Protein AF-A0A1J3HU48-F1 (afdb_monomer_lite)

Organism: Noccaea caerulescens (NCBI:txid107243)

Foldseek 3Di:
DVLLVLLVVLLLQLCCLPVNNVVVVDDCVRVASNDPVCLVVVLVVCPDPVNDDDLVSNLVSVCVVPNDPPCVCVSVVSNCSSNVVVPPCPPDQDPVNVVVVVVVVVVVVD

Sequence (110 aa):
EMLVLDGCFVLELFRGAVEGFTELGYARNDPVFAMRGSMHSIQRDMIMLENQLPLFVLNRLLELQLGTRNQTGLVAQLAVRFFDPLMPTDEPLTKTDQSKLENSLAREAF

InterPro domains:
  IPR004158 Protein of unknown function DUF247, plant [PF03140] (1-98)

Secondary structure (DSSP, 8-state):
-HHHHHHHHHHHHHHIIIIITTTTT--TT-TTTS-HHHHHHHHHHHTSGGG---HHHHHHHHHHHH-SSS-TTHHHHHHHHHHGGGS---S---HHHHHHHHHHHHHS--

pLDDT: mean 81.49, std 12.52, range [42.16, 93.81]

Structure (mmCIF, N/CA/C/O backbone):
data_AF-A0A1J3HU48-F1
#
_entry.id   AF-A0A1J3HU48-F1
#
loop_
_atom_site.group_PDB
_atom_site.id
_atom_site.type_symbol
_atom_site.label_atom_id
_atom_site.label_alt_id
_atom_site.label_comp_id
_atom_site.label_asym_id
_atom_site.label_entity_id
_atom_site.label_seq_id
_atom_site.pdbx_PDB_ins_code
_atom_site.Cartn_x
_atom_site.Cartn_y
_atom_site.Cartn_z
_atom_site.occupancy
_atom_site.B_iso_or_equiv
_atom_site.auth_seq_id
_atom_site.auth_comp_id
_atom_site.auth_asym_id
_atom_site.auth_atom_id
_atom_site.pdbx_PDB_model_num
ATOM 1 N N . GLU A 1 1 ? -16.638 6.898 -3.752 1.00 58.19 1 GLU A N 1
ATOM 2 C CA . GLU A 1 1 ? -15.877 6.198 -4.810 1.00 58.19 1 GLU A CA 1
ATOM 3 C C . GLU A 1 1 ? -14.367 6.199 -4.573 1.00 58.19 1 GLU A C 1
ATOM 5 O O . GLU A 1 1 ? -13.784 5.140 -4.741 1.00 58.19 1 GLU A O 1
ATOM 10 N N . MET A 1 2 ? -13.748 7.289 -4.091 1.00 78.81 2 MET A N 1
ATOM 11 C CA . MET A 1 2 ? -12.286 7.353 -3.850 1.00 78.81 2 MET A CA 1
ATOM 12 C C . MET A 1 2 ? -11.744 6.214 -2.967 1.00 78.81 2 MET A C 1
ATOM 14 O O . MET A 1 2 ? -10.881 5.472 -3.402 1.00 78.81 2 MET A O 1
ATOM 18 N N . LEU A 1 3 ? -12.376 5.935 -1.824 1.00 84.69 3 LEU A N 1
ATOM 19 C CA . LEU A 1 3 ? -11.898 4.932 -0.858 1.00 84.69 3 LEU A CA 1
ATOM 20 C C . LEU A 1 3 ? -11.814 3.486 -1.401 1.00 84.69 3 LEU A C 1
ATOM 22 O O . LEU A 1 3 ? -11.008 2.689 -0.928 1.00 84.69 3 LEU A O 1
ATOM 26 N N . VAL A 1 4 ? -12.641 3.137 -2.395 1.00 88.25 4 VAL A N 1
ATOM 27 C CA . VAL A 1 4 ? -12.584 1.818 -3.053 1.00 88.25 4 VAL A CA 1
ATOM 28 C C . VAL A 1 4 ? -11.395 1.754 -4.007 1.00 88.25 4 VAL A C 1
ATOM 30 O O . VAL A 1 4 ? -10.675 0.761 -4.007 1.00 88.25 4 VAL A O 1
ATOM 33 N N . LEU A 1 5 ? -11.175 2.814 -4.790 1.00 90.69 5 LEU A N 1
ATOM 34 C CA . LEU A 1 5 ? -10.036 2.910 -5.702 1.00 90.69 5 LEU A CA 1
ATOM 35 C C . LEU A 1 5 ? -8.719 2.955 -4.924 1.00 90.69 5 LEU A C 1
ATOM 37 O O . LEU A 1 5 ? -7.816 2.179 -5.229 1.00 90.69 5 LEU A O 1
ATOM 41 N N . ASP A 1 6 ? -8.657 3.778 -3.876 1.00 91.44 6 ASP A N 1
ATOM 42 C CA . ASP A 1 6 ? -7.503 3.889 -2.984 1.00 91.44 6 ASP A CA 1
ATOM 43 C C . ASP A 1 6 ? -7.218 2.538 -2.313 1.00 91.44 6 ASP A C 1
ATOM 45 O O . ASP A 1 6 ? -6.081 2.076 -2.272 1.00 91.44 6 ASP A O 1
ATOM 49 N N . GLY A 1 7 ? -8.263 1.839 -1.858 1.00 93.12 7 GLY A N 1
ATOM 50 C CA . GLY A 1 7 ? -8.124 0.510 -1.270 1.00 93.12 7 GLY A CA 1
ATOM 51 C C . GLY A 1 7 ? -7.603 -0.544 -2.252 1.00 93.12 7 GLY A C 1
ATOM 52 O O . GLY A 1 7 ? -6.728 -1.329 -1.890 1.00 93.12 7 GLY A O 1
ATOM 53 N N . CYS A 1 8 ? -8.087 -0.553 -3.497 1.00 92.25 8 CYS A N 1
ATOM 54 C CA . CYS A 1 8 ? -7.558 -1.435 -4.542 1.00 92.25 8 CYS A CA 1
ATOM 55 C C . CYS A 1 8 ? -6.089 -1.120 -4.848 1.00 92.25 8 CYS A C 1
ATOM 57 O O . CYS A 1 8 ? -5.273 -2.035 -4.909 1.00 92.25 8 CYS A O 1
ATOM 59 N N . PHE A 1 9 ? -5.742 0.162 -4.978 1.00 92.94 9 PHE A N 1
ATOM 60 C CA . PHE A 1 9 ? -4.366 0.604 -5.199 1.00 92.94 9 PHE A CA 1
ATOM 61 C C . PHE A 1 9 ? -3.422 0.126 -4.085 1.00 92.94 9 PHE A C 1
ATOM 63 O O . PHE A 1 9 ? -2.361 -0.436 -4.360 1.00 92.94 9 PHE A O 1
ATOM 70 N N . VAL A 1 10 ? -3.836 0.270 -2.825 1.00 93.81 10 VAL A N 1
ATOM 71 C CA . VAL A 1 10 ? -3.062 -0.198 -1.668 1.00 93.81 10 VAL A CA 1
ATOM 72 C C . VAL A 1 10 ? -2.904 -1.719 -1.653 1.00 93.81 10 VAL A C 1
ATOM 74 O O . VAL A 1 10 ? -1.815 -2.213 -1.363 1.00 93.81 10 VAL A O 1
ATOM 77 N N . LEU A 1 11 ? -3.946 -2.480 -1.998 1.00 93.56 11 LEU A N 1
ATOM 78 C CA . LEU A 1 11 ? -3.848 -3.941 -2.084 1.00 93.56 11 LEU A CA 1
ATOM 79 C C . LEU A 1 11 ? -2.873 -4.397 -3.178 1.00 93.56 11 LEU A C 1
ATOM 81 O O . LEU A 1 11 ? -2.096 -5.323 -2.945 1.00 93.56 11 LEU A O 1
ATOM 85 N N . GLU A 1 12 ? -2.873 -3.737 -4.336 1.00 93.25 12 GLU A N 1
ATOM 86 C CA . GLU A 1 12 ? -1.918 -3.994 -5.424 1.00 93.25 12 GLU A CA 1
ATOM 87 C C . GLU A 1 12 ? -0.476 -3.681 -4.996 1.00 93.25 12 GLU A C 1
ATOM 89 O O . GLU A 1 12 ? 0.427 -4.484 -5.233 1.00 93.25 12 GLU A O 1
ATOM 94 N N . LEU A 1 13 ? -0.253 -2.569 -4.284 1.00 92.88 13 LEU A N 1
ATOM 95 C CA . LEU A 1 13 ? 1.056 -2.229 -3.710 1.00 92.88 13 LEU A CA 1
ATOM 96 C C . LEU A 1 13 ? 1.544 -3.284 -2.715 1.00 92.88 13 LEU A C 1
ATOM 98 O O . LEU A 1 13 ? 2.678 -3.754 -2.805 1.00 92.88 13 LEU A O 1
ATOM 102 N N . PHE A 1 14 ? 0.682 -3.667 -1.776 1.00 93.31 14 PHE A N 1
ATOM 103 C CA . PHE A 1 14 ? 0.978 -4.656 -0.744 1.00 93.31 14 PHE A CA 1
ATOM 104 C C . PHE A 1 14 ? 1.342 -6.012 -1.342 1.00 93.31 14 PHE A C 1
ATOM 106 O O . PHE A 1 14 ? 2.342 -6.618 -0.954 1.00 93.31 14 PHE A O 1
ATOM 113 N N . ARG A 1 15 ? 0.552 -6.482 -2.310 1.00 91.62 15 ARG A N 1
ATOM 114 C CA . ARG A 1 15 ? 0.822 -7.740 -3.004 1.00 91.62 15 ARG A CA 1
ATOM 115 C C . ARG A 1 15 ? 2.071 -7.639 -3.859 1.00 91.62 15 ARG A C 1
ATOM 117 O O . ARG A 1 15 ? 2.921 -8.513 -3.768 1.00 91.62 15 ARG A O 1
ATOM 124 N N . GLY A 1 16 ? 2.247 -6.568 -4.625 1.00 90.81 16 GLY A N 1
ATOM 125 C CA . GLY A 1 16 ? 3.387 -6.430 -5.527 1.00 90.81 16 GLY A CA 1
ATOM 126 C C . GLY A 1 16 ? 4.723 -6.260 -4.805 1.00 90.81 16 GLY A C 1
ATOM 127 O O . GLY A 1 16 ? 5.746 -6.721 -5.308 1.00 90.81 16 GLY A O 1
ATOM 128 N N . ALA A 1 17 ? 4.721 -5.707 -3.589 1.00 88.12 17 ALA A N 1
ATOM 129 C CA . ALA A 1 17 ? 5.902 -5.669 -2.729 1.00 88.12 17 ALA A CA 1
ATOM 130 C C . ALA A 1 17 ? 6.342 -7.061 -2.232 1.00 88.12 17 ALA A C 1
ATOM 132 O O . ALA A 1 17 ? 7.519 -7.251 -1.929 1.00 88.12 17 ALA A O 1
ATOM 133 N N . VAL A 1 18 ? 5.424 -8.033 -2.153 1.00 87.62 18 VAL A N 1
ATOM 134 C CA . VAL A 1 18 ? 5.697 -9.392 -1.647 1.00 87.62 18 VAL A CA 1
ATOM 135 C C . VAL A 1 18 ? 5.828 -10.420 -2.774 1.00 87.62 18 VAL A C 1
ATOM 137 O O . VAL A 1 18 ? 6.751 -11.230 -2.763 1.00 87.62 18 VAL A O 1
ATOM 140 N N . GLU A 1 19 ? 4.901 -10.400 -3.727 1.00 89.88 19 GLU A N 1
ATOM 141 C CA . GLU A 1 19 ? 4.796 -11.319 -4.867 1.00 89.88 19 GLU A CA 1
ATOM 142 C C . GLU A 1 19 ? 5.665 -10.858 -6.052 1.00 89.88 19 GLU A C 1
ATOM 144 O O . GLU A 1 19 ? 6.106 -11.678 -6.851 1.00 89.88 19 GLU A O 1
ATOM 149 N N . GLY A 1 20 ? 5.965 -9.558 -6.143 1.00 88.69 20 GLY A N 1
ATOM 150 C CA . GLY A 1 20 ? 6.668 -8.937 -7.264 1.00 88.69 20 GLY A CA 1
ATOM 151 C C . GLY A 1 20 ? 5.706 -8.341 -8.296 1.00 88.69 20 GLY A C 1
ATOM 152 O O . GLY A 1 20 ? 4.817 -9.008 -8.815 1.00 88.69 20 GLY A O 1
ATOM 153 N N . PHE A 1 21 ? 5.910 -7.073 -8.660 1.00 90.69 21 PHE A N 1
ATOM 154 C CA . PHE A 1 21 ? 5.009 -6.355 -9.575 1.00 90.69 21 PHE A CA 1
ATOM 155 C C . PHE A 1 21 ? 4.931 -6.950 -10.988 1.00 90.69 21 PHE A C 1
ATOM 157 O O . PHE A 1 21 ? 3.884 -6.881 -11.623 1.00 90.69 21 PHE A O 1
ATOM 164 N N . THR A 1 22 ? 5.998 -7.587 -11.477 1.00 90.69 22 THR A N 1
ATOM 165 C CA . THR A 1 22 ? 5.950 -8.297 -12.767 1.00 90.69 22 THR A CA 1
ATOM 166 C C . THR A 1 22 ? 5.062 -9.543 -12.712 1.00 90.69 22 THR A C 1
ATOM 168 O O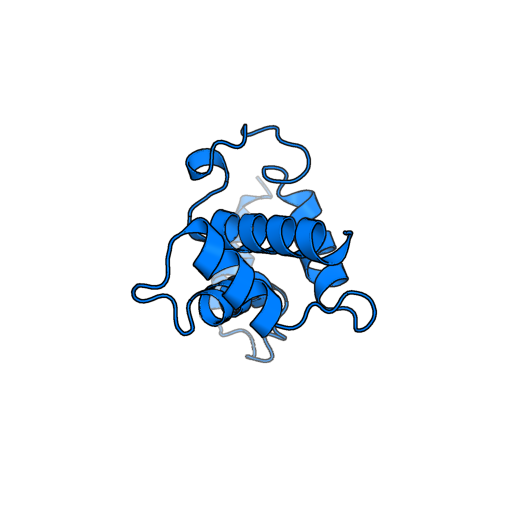 . THR A 1 22 ? 4.383 -9.825 -13.694 1.00 90.69 22 THR A O 1
ATOM 171 N N . GLU A 1 23 ? 4.999 -10.239 -11.573 1.00 89.94 23 GLU A N 1
ATOM 172 C CA . GLU A 1 23 ? 4.105 -11.395 -11.379 1.00 89.94 23 GLU A CA 1
ATOM 173 C C . GLU A 1 23 ? 2.631 -10.968 -11.327 1.00 89.94 23 GLU A C 1
ATOM 175 O O . GLU A 1 23 ? 1.745 -11.706 -11.751 1.00 89.94 23 GLU A O 1
ATOM 180 N N . LEU A 1 24 ? 2.367 -9.733 -10.888 1.00 89.19 24 LEU A N 1
ATOM 181 C CA . LEU A 1 24 ? 1.044 -9.105 -10.966 1.00 89.19 24 LEU A CA 1
ATOM 182 C C . LEU A 1 24 ? 0.701 -8.553 -12.363 1.00 89.19 24 LEU A C 1
ATOM 184 O O . LEU A 1 24 ? -0.399 -8.049 -12.571 1.00 89.19 24 LEU A O 1
ATOM 188 N N . GLY A 1 25 ? 1.616 -8.660 -13.333 1.00 91.81 25 GLY A N 1
ATOM 189 C CA . GLY A 1 25 ? 1.400 -8.232 -14.717 1.00 91.81 25 GLY A CA 1
ATOM 190 C C . GLY A 1 25 ? 1.826 -6.795 -15.033 1.00 91.81 25 GLY A C 1
ATOM 191 O O . GLY A 1 25 ? 1.621 -6.347 -16.163 1.00 91.81 25 GLY A O 1
ATOM 192 N N . TYR A 1 26 ? 2.453 -6.075 -14.097 1.00 91.88 26 TYR A N 1
ATOM 193 C CA . TYR A 1 26 ? 2.988 -4.739 -14.369 1.00 91.88 26 TYR A CA 1
ATOM 194 C C . TYR A 1 26 ? 4.307 -4.812 -15.147 1.00 91.88 26 TYR A C 1
ATOM 196 O O . TYR A 1 26 ? 5.201 -5.622 -14.868 1.00 91.88 26 TYR A O 1
ATOM 204 N N . ALA A 1 27 ? 4.453 -3.924 -16.130 1.00 91.25 27 ALA A N 1
ATOM 205 C CA . ALA A 1 27 ? 5.677 -3.813 -16.912 1.00 91.25 27 ALA A CA 1
ATOM 206 C C . ALA A 1 27 ? 6.839 -3.309 -16.041 1.00 91.25 27 ALA 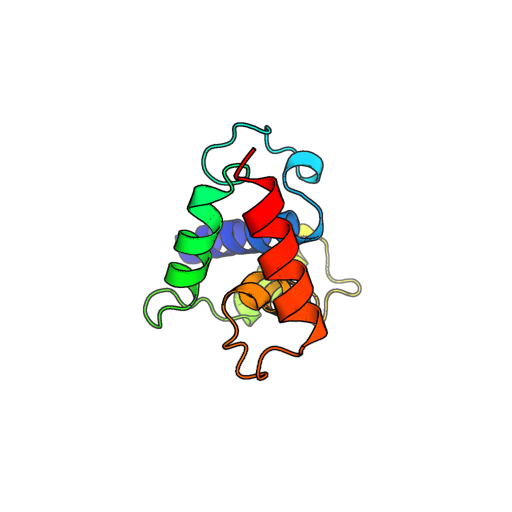A C 1
ATOM 208 O O . ALA A 1 27 ? 6.645 -2.515 -15.129 1.00 91.25 27 ALA A O 1
ATOM 209 N N . ARG A 1 28 ? 8.080 -3.703 -16.351 1.00 86.56 28 ARG A N 1
ATOM 210 C CA . ARG A 1 28 ? 9.275 -3.284 -15.582 1.00 86.56 28 ARG A CA 1
ATOM 211 C C . ARG A 1 28 ? 9.540 -1.775 -15.587 1.00 86.56 28 ARG A C 1
ATOM 213 O O . ARG A 1 28 ? 10.322 -1.294 -14.778 1.00 86.56 28 ARG A O 1
ATOM 220 N N . ASN A 1 29 ? 8.941 -1.054 -16.525 1.00 87.94 29 ASN A N 1
ATOM 221 C CA . ASN A 1 29 ? 9.012 0.395 -16.664 1.00 87.94 29 ASN A CA 1
ATOM 222 C C . ASN A 1 29 ? 7.708 1.088 -16.238 1.00 87.94 29 ASN A C 1
ATOM 224 O O . ASN A 1 29 ? 7.513 2.251 -16.587 1.00 87.94 29 ASN A O 1
ATOM 228 N N . ASP A 1 30 ? 6.814 0.388 -15.531 1.00 90.00 30 ASP A N 1
ATOM 229 C CA . ASP A 1 30 ? 5.627 1.005 -14.953 1.00 90.00 30 ASP A CA 1
ATOM 230 C C . ASP A 1 30 ? 6.049 2.126 -13.980 1.00 90.00 30 ASP A C 1
ATOM 232 O O . ASP A 1 30 ? 6.832 1.876 -13.053 1.00 90.00 30 ASP A O 1
ATOM 236 N N . PRO A 1 31 ? 5.569 3.365 -14.187 1.00 85.50 31 PRO A N 1
ATOM 237 C CA . PRO A 1 31 ? 6.021 4.530 -13.430 1.00 85.50 31 PRO A CA 1
ATOM 238 C C . PRO A 1 31 ? 5.598 4.498 -11.956 1.00 85.50 31 PRO A C 1
ATOM 240 O O . PRO A 1 31 ? 6.153 5.241 -11.148 1.00 85.50 31 PRO A O 1
ATOM 243 N N . VAL A 1 32 ? 4.624 3.659 -11.599 1.00 85.81 32 VAL A N 1
ATOM 244 C CA . VAL A 1 32 ? 4.065 3.572 -10.249 1.00 85.81 32 VAL A CA 1
ATOM 245 C C . VAL A 1 32 ? 4.488 2.267 -9.585 1.00 85.81 32 VAL A C 1
ATOM 247 O O . VAL A 1 32 ? 5.091 2.292 -8.515 1.00 85.81 32 VAL A O 1
ATOM 250 N N . PHE A 1 33 ? 4.234 1.135 -10.237 1.00 85.56 33 PHE A N 1
ATOM 251 C CA . PHE A 1 33 ? 4.412 -0.195 -9.663 1.00 85.56 33 PHE A CA 1
ATOM 252 C C . PHE A 1 33 ? 5.795 -0.800 -9.918 1.00 85.56 33 PHE A C 1
ATOM 254 O O . PHE A 1 33 ? 6.214 -1.676 -9.177 1.00 85.56 33 PHE A O 1
ATOM 261 N N . ALA A 1 34 ? 6.565 -0.341 -10.906 1.00 76.75 34 ALA A N 1
ATOM 262 C CA . ALA A 1 34 ? 7.894 -0.904 -11.182 1.00 76.75 34 ALA A CA 1
ATOM 263 C C . ALA A 1 34 ? 9.054 0.078 -10.963 1.00 76.75 34 ALA A C 1
ATOM 265 O O . ALA A 1 34 ? 10.221 -0.266 -11.173 1.00 76.75 34 ALA A O 1
ATOM 266 N N . MET A 1 35 ? 8.762 1.284 -10.473 1.00 75.50 35 MET A N 1
ATOM 267 C CA . MET A 1 35 ? 9.762 2.306 -10.195 1.00 75.50 35 MET A CA 1
ATOM 268 C C . MET A 1 35 ? 10.202 2.256 -8.724 1.00 75.50 35 MET A C 1
ATOM 270 O O . MET A 1 35 ? 9.526 2.758 -7.834 1.00 75.50 35 MET A O 1
ATOM 274 N N . ARG A 1 36 ? 11.388 1.693 -8.441 1.00 68.06 36 ARG A N 1
ATOM 275 C CA . ARG A 1 36 ? 11.919 1.604 -7.058 1.00 68.06 36 ARG A CA 1
ATOM 276 C C . ARG A 1 36 ? 11.989 2.956 -6.336 1.00 68.06 36 ARG A C 1
ATOM 278 O O . ARG A 1 36 ? 11.834 3.003 -5.122 1.00 68.06 36 ARG A O 1
ATOM 285 N N . GLY A 1 37 ? 12.217 4.043 -7.077 1.00 70.62 37 GLY A N 1
ATOM 286 C CA . GLY A 1 37 ? 12.367 5.386 -6.511 1.00 70.62 37 GLY A CA 1
ATOM 287 C C . GLY A 1 37 ? 11.086 5.977 -5.913 1.00 70.62 37 GLY A C 1
ATOM 288 O O . GLY A 1 37 ? 11.178 6.773 -4.984 1.00 70.62 37 GLY A O 1
ATOM 289 N N . SER A 1 38 ? 9.901 5.594 -6.398 1.00 80.19 38 SER A N 1
ATOM 290 C CA . SER A 1 38 ? 8.626 6.113 -5.880 1.00 80.19 38 SER A CA 1
ATOM 291 C C . SER A 1 38 ? 8.153 5.372 -4.627 1.00 80.19 38 SER A C 1
ATOM 293 O O . SER A 1 38 ? 7.437 5.959 -3.818 1.00 80.19 38 SER A O 1
ATOM 295 N N . MET A 1 39 ? 8.594 4.125 -4.417 1.00 85.56 39 MET A N 1
ATOM 296 C CA . MET A 1 39 ? 8.096 3.257 -3.345 1.00 85.56 39 MET A CA 1
ATOM 297 C C . MET A 1 39 ? 8.284 3.856 -1.946 1.00 85.56 39 MET A C 1
ATOM 299 O O . MET A 1 39 ? 7.338 3.902 -1.167 1.00 85.56 39 MET A O 1
ATOM 303 N N . HIS A 1 40 ? 9.472 4.386 -1.638 1.00 84.62 40 HIS A N 1
ATOM 304 C CA . HIS A 1 40 ? 9.735 5.000 -0.332 1.00 84.62 40 HIS A CA 1
ATOM 305 C C . HIS A 1 40 ? 8.874 6.239 -0.075 1.00 84.62 40 HIS A C 1
ATOM 307 O O . HIS A 1 40 ? 8.400 6.445 1.041 1.00 84.62 40 HIS A O 1
ATOM 313 N N . SER A 1 41 ? 8.649 7.058 -1.103 1.00 88.06 41 SER A N 1
ATOM 314 C CA . SER A 1 41 ? 7.778 8.230 -0.998 1.00 88.06 41 SER A CA 1
ATOM 315 C C . SER A 1 41 ? 6.327 7.818 -0.763 1.00 88.06 41 SER A C 1
ATOM 317 O O . SER A 1 41 ? 5.681 8.382 0.112 1.00 88.06 41 SER A O 1
ATOM 319 N N . ILE A 1 42 ? 5.846 6.794 -1.476 1.00 90.12 42 ILE A N 1
ATOM 320 C CA . ILE A 1 42 ? 4.492 6.245 -1.314 1.00 90.12 42 ILE A CA 1
ATOM 321 C C . ILE A 1 42 ? 4.306 5.660 0.092 1.00 90.12 42 ILE A C 1
ATOM 323 O O . ILE A 1 42 ? 3.338 5.995 0.765 1.00 90.12 42 ILE A O 1
ATOM 327 N N . GLN A 1 43 ? 5.245 4.840 0.576 1.00 89.75 43 GLN A N 1
ATOM 328 C CA . GLN A 1 43 ? 5.191 4.281 1.932 1.00 89.75 43 GLN A CA 1
ATOM 329 C C . GLN A 1 43 ? 5.100 5.389 2.992 1.00 89.75 43 GLN A C 1
ATOM 331 O O . GLN A 1 43 ? 4.301 5.295 3.923 1.00 89.75 43 GLN A O 1
ATOM 336 N N . ARG A 1 44 ? 5.922 6.440 2.853 1.00 89.38 44 ARG A N 1
ATOM 337 C CA . ARG A 1 44 ? 5.942 7.574 3.788 1.00 89.38 44 ARG A CA 1
ATOM 338 C C . ARG A 1 44 ? 4.666 8.399 3.740 1.00 89.38 44 ARG A C 1
ATOM 340 O O . ARG A 1 44 ? 4.259 8.903 4.776 1.00 89.38 44 ARG A O 1
ATOM 347 N N . ASP A 1 45 ? 4.061 8.547 2.571 1.00 91.62 45 ASP A N 1
ATOM 348 C CA . ASP A 1 45 ? 2.792 9.249 2.421 1.00 91.62 45 ASP A CA 1
ATOM 349 C C . ASP A 1 45 ? 1.641 8.450 3.052 1.00 91.62 45 ASP A C 1
ATOM 351 O O . ASP A 1 45 ? 0.879 8.977 3.854 1.00 91.62 45 ASP A O 1
ATOM 355 N N . MET A 1 46 ? 1.587 7.138 2.804 1.00 91.62 46 MET A N 1
ATOM 356 C CA . MET A 1 46 ? 0.543 6.250 3.332 1.00 91.62 46 MET A CA 1
ATOM 357 C C . MET A 1 46 ? 0.528 6.126 4.863 1.00 91.62 46 MET A C 1
ATOM 359 O O . MET A 1 46 ? -0.512 5.810 5.437 1.00 91.62 46 MET A O 1
ATOM 363 N N . ILE A 1 47 ? 1.665 6.329 5.539 1.00 88.25 47 ILE A N 1
ATOM 364 C CA . ILE A 1 47 ? 1.730 6.286 7.011 1.00 88.25 47 ILE A CA 1
ATOM 365 C C . ILE A 1 47 ? 1.321 7.617 7.662 1.00 88.25 47 ILE A C 1
ATOM 367 O O . ILE A 1 47 ? 1.0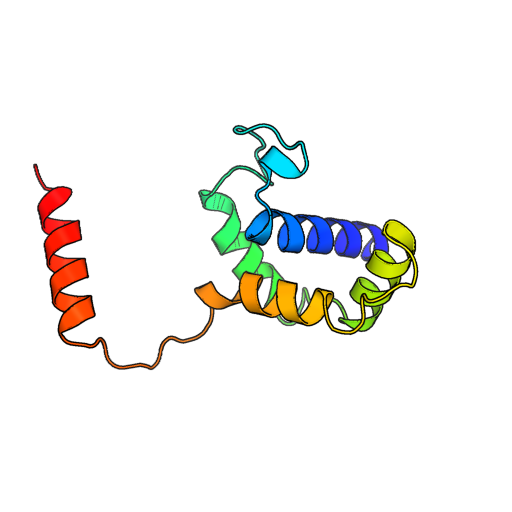95 7.668 8.873 1.00 88.25 47 ILE A O 1
ATOM 371 N N . MET A 1 48 ? 1.211 8.703 6.888 1.00 90.06 48 MET A N 1
ATOM 372 C CA . MET A 1 48 ? 0.743 9.983 7.412 1.00 90.06 48 MET A CA 1
ATOM 373 C C . MET A 1 48 ? -0.700 9.857 7.900 1.00 90.06 48 MET A C 1
ATOM 375 O O . MET A 1 48 ? -1.534 9.199 7.280 1.00 90.06 48 MET A O 1
ATOM 379 N N . LEU A 1 49 ? -1.022 10.537 9.007 1.00 84.88 49 LEU A N 1
ATOM 380 C CA . LEU A 1 49 ? -2.352 10.446 9.618 1.00 84.88 49 LEU A CA 1
ATOM 381 C C . LEU A 1 49 ? -3.480 10.851 8.659 1.00 84.88 49 LEU A C 1
ATOM 383 O O . LEU A 1 49 ? -4.590 10.338 8.786 1.00 84.88 49 LEU A O 1
ATOM 387 N N . GLU A 1 50 ? -3.179 11.751 7.724 1.00 87.38 50 GLU A N 1
ATOM 388 C CA . GLU A 1 50 ? -4.101 12.260 6.709 1.00 87.38 50 GLU A CA 1
ATOM 389 C C . GLU A 1 50 ? -4.411 11.262 5.587 1.00 87.38 50 GLU A C 1
ATOM 391 O O . GLU A 1 50 ? -5.455 11.395 4.953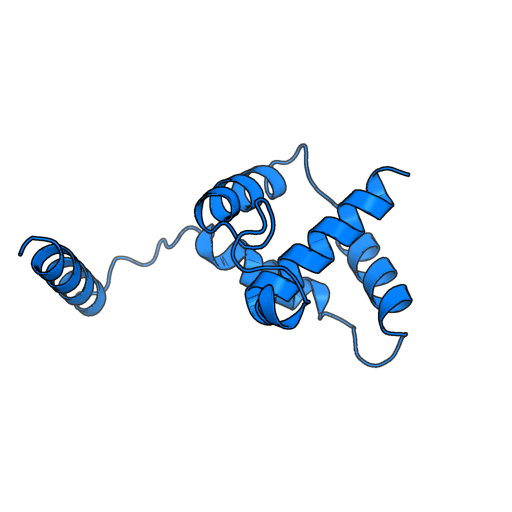 1.00 87.38 50 GLU A O 1
ATOM 396 N N . ASN A 1 51 ? -3.566 10.243 5.383 1.00 85.94 51 ASN A N 1
ATOM 397 C CA . ASN A 1 51 ? -3.707 9.255 4.310 1.00 85.94 51 ASN A CA 1
ATOM 398 C C . ASN A 1 51 ? -4.007 7.832 4.833 1.00 85.94 51 ASN A C 1
ATOM 400 O O . ASN A 1 51 ? -3.678 6.824 4.208 1.00 85.94 51 ASN A O 1
ATOM 404 N N . GLN A 1 52 ? -4.628 7.724 6.014 1.00 86.81 52 GLN A N 1
ATOM 405 C CA . GLN A 1 52 ? -4.946 6.425 6.608 1.00 86.81 52 GLN A CA 1
ATOM 406 C C . GLN A 1 52 ? -6.193 5.782 5.998 1.00 86.81 52 GLN A C 1
ATOM 408 O O . GLN A 1 52 ? -7.285 6.354 5.994 1.00 86.81 52 GLN A O 1
ATOM 413 N N . LEU A 1 53 ? -6.052 4.514 5.610 1.00 87.75 53 LEU A N 1
ATOM 414 C CA . LEU A 1 53 ? -7.164 3.636 5.260 1.00 87.75 53 LEU A CA 1
ATOM 415 C C . LEU A 1 53 ? -7.413 2.612 6.377 1.00 87.75 53 LEU A C 1
ATOM 417 O O . LEU A 1 53 ? -6.478 1.938 6.818 1.00 87.75 53 LEU A O 1
ATOM 421 N N . PRO A 1 54 ? -8.666 2.422 6.826 1.00 88.62 54 PRO A N 1
ATOM 422 C CA . PRO A 1 54 ? -8.963 1.397 7.815 1.00 88.62 54 PRO A CA 1
ATOM 423 C C . PRO A 1 54 ? -8.706 -0.018 7.278 1.00 88.62 54 PRO A C 1
ATOM 425 O O . PRO A 1 54 ? -9.227 -0.407 6.232 1.00 88.62 54 PRO A O 1
ATOM 428 N N . LEU A 1 55 ? -7.991 -0.843 8.048 1.00 90.00 55 LEU A N 1
ATOM 429 C CA . LEU A 1 55 ? -7.628 -2.213 7.656 1.00 90.00 55 LEU A CA 1
ATOM 430 C C . LEU A 1 55 ? -8.843 -3.095 7.303 1.00 90.00 55 LEU A C 1
ATOM 432 O O . LEU A 1 55 ? -8.760 -3.950 6.423 1.00 90.00 55 LEU A O 1
ATOM 436 N N . PHE A 1 56 ? -9.989 -2.885 7.958 1.00 89.94 56 PHE A N 1
ATOM 437 C CA . PHE A 1 56 ? -11.204 -3.659 7.680 1.00 89.94 56 PHE A CA 1
ATOM 438 C C . PHE A 1 56 ? -11.748 -3.421 6.262 1.00 89.94 56 PHE A C 1
ATOM 440 O O . PHE A 1 56 ? -12.349 -4.326 5.686 1.00 89.94 56 PHE A O 1
ATOM 447 N N . VAL A 1 57 ? -11.520 -2.234 5.688 1.00 91.19 57 VAL A N 1
ATOM 448 C CA . VAL A 1 57 ? -11.898 -1.922 4.303 1.00 91.19 57 VAL A CA 1
ATOM 449 C C . VAL A 1 57 ? -11.064 -2.774 3.358 1.00 91.19 57 VAL A C 1
ATOM 451 O O . VAL A 1 57 ? -11.611 -3.442 2.487 1.00 91.19 57 VAL A O 1
ATOM 454 N N . LEU A 1 58 ? -9.748 -2.795 3.571 1.00 92.69 58 LEU A N 1
ATOM 455 C CA . LEU A 1 58 ? -8.816 -3.572 2.760 1.00 92.69 58 LEU A CA 1
ATOM 456 C C . LEU A 1 58 ? -9.108 -5.076 2.856 1.00 92.69 58 LEU A C 1
ATOM 458 O O . LEU A 1 58 ? -9.130 -5.757 1.836 1.00 92.69 58 LEU A O 1
ATOM 462 N N . ASN A 1 59 ? -9.421 -5.585 4.054 1.00 91.25 59 ASN A N 1
ATOM 463 C CA . ASN A 1 59 ? -9.873 -6.970 4.231 1.00 91.25 59 ASN A CA 1
ATOM 464 C C . ASN A 1 59 ? -11.116 -7.261 3.388 1.00 91.25 59 ASN A C 1
ATOM 466 O O . ASN A 1 59 ? -11.168 -8.267 2.686 1.00 91.25 59 ASN A O 1
ATOM 470 N N . ARG A 1 60 ? -12.104 -6.359 3.418 1.00 90.31 60 ARG A N 1
ATOM 471 C CA . ARG A 1 60 ? -13.345 -6.551 2.671 1.00 90.31 60 ARG A CA 1
ATOM 472 C C . ARG A 1 60 ? -13.127 -6.522 1.161 1.00 90.31 60 ARG A C 1
ATOM 474 O O . ARG A 1 60 ? -13.750 -7.303 0.450 1.00 90.31 60 ARG A O 1
ATOM 481 N N . LEU A 1 61 ? -12.260 -5.639 0.671 1.00 91.75 61 LEU A N 1
ATOM 482 C CA . LEU A 1 61 ? -11.902 -5.578 -0.747 1.00 91.75 61 LEU A CA 1
ATOM 483 C C . LEU A 1 61 ? -11.172 -6.849 -1.194 1.00 91.75 61 LEU A C 1
ATOM 485 O O . LEU A 1 61 ? -11.507 -7.400 -2.241 1.00 91.75 61 LEU A O 1
ATOM 489 N N . LEU A 1 62 ? -10.250 -7.362 -0.377 1.00 89.88 62 LEU A N 1
ATOM 490 C CA . LEU A 1 62 ? -9.530 -8.594 -0.688 1.00 89.88 62 LEU A CA 1
ATOM 491 C C . LEU A 1 62 ? -10.472 -9.808 -0.750 1.00 89.88 62 LEU A C 1
ATOM 493 O O . LEU A 1 62 ? -10.406 -10.586 -1.701 1.00 89.88 62 LEU A O 1
ATOM 497 N N . GLU A 1 63 ? -11.409 -9.910 0.200 1.00 90.38 63 GLU A N 1
ATOM 498 C CA . GLU A 1 63 ? -12.449 -10.949 0.208 1.00 90.38 63 GLU A CA 1
ATOM 499 C C . GLU A 1 63 ? -13.314 -10.922 -1.058 1.00 90.38 63 GLU A C 1
ATOM 501 O O . GLU A 1 63 ? -13.744 -11.971 -1.538 1.00 90.38 63 GLU A O 1
ATOM 506 N N . LEU A 1 64 ? -13.592 -9.732 -1.599 1.00 88.69 64 LEU A N 1
ATOM 507 C CA . LEU A 1 64 ? -14.348 -9.584 -2.843 1.00 88.69 64 LEU A CA 1
ATOM 508 C C . LEU A 1 64 ? -13.534 -10.026 -4.067 1.00 88.69 64 LEU A C 1
ATOM 510 O O . LEU A 1 64 ? -14.113 -10.583 -4.997 1.00 88.69 64 LEU A O 1
ATOM 514 N N . GLN A 1 65 ? -12.218 -9.798 -4.073 1.00 84.31 65 GLN A N 1
ATOM 515 C CA . GLN A 1 65 ? -11.335 -10.166 -5.185 1.00 84.31 65 GLN A CA 1
ATOM 516 C C . GLN A 1 65 ? -11.029 -11.669 -5.234 1.00 84.31 65 GLN A C 1
ATOM 518 O O . GLN A 1 65 ? -11.024 -12.266 -6.307 1.00 84.31 65 GLN A O 1
ATOM 523 N N . LEU A 1 66 ? -10.747 -12.277 -4.080 1.00 83.06 66 LEU A N 1
ATOM 524 C CA . LEU A 1 66 ? -10.187 -13.631 -3.983 1.00 83.06 66 LEU A CA 1
ATOM 525 C C . LEU A 1 66 ? -11.146 -14.646 -3.336 1.00 83.06 66 LEU A C 1
ATOM 527 O O . LEU A 1 66 ? -10.876 -15.848 -3.336 1.00 83.06 66 LEU A O 1
ATOM 531 N N . GLY A 1 67 ? -12.284 -14.182 -2.818 1.00 80.31 67 GLY A N 1
ATOM 532 C CA . GLY A 1 67 ? -13.263 -14.999 -2.112 1.00 80.31 67 GLY A CA 1
ATOM 533 C C . GLY A 1 67 ? -12.963 -15.152 -0.618 1.00 80.31 67 GLY A C 1
ATOM 534 O O . GLY A 1 67 ? -11.889 -14.847 -0.114 1.00 80.31 67 GLY A O 1
ATOM 535 N N . THR A 1 68 ? -13.939 -15.673 0.124 1.00 70.88 68 THR A N 1
ATOM 536 C CA . THR A 1 68 ? -13.936 -15.704 1.599 1.00 70.88 68 THR A CA 1
ATOM 537 C C . THR A 1 68 ? -13.041 -16.774 2.237 1.00 70.88 68 THR A C 1
ATOM 539 O O . THR A 1 68 ? -12.986 -16.874 3.463 1.00 70.88 68 THR A O 1
ATOM 542 N N . ARG A 1 69 ? -12.344 -17.614 1.462 1.00 70.94 69 ARG A N 1
ATOM 543 C CA . ARG A 1 69 ? -11.560 -18.725 2.027 1.00 70.94 69 ARG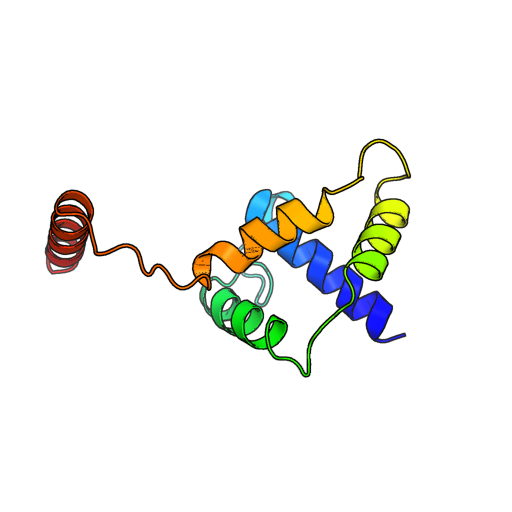 A CA 1
ATOM 544 C C . ARG A 1 69 ? -10.159 -18.269 2.459 1.00 70.94 69 ARG A C 1
ATOM 546 O O . ARG A 1 69 ? -9.345 -17.891 1.629 1.00 70.94 69 ARG A O 1
ATOM 553 N N . ASN A 1 70 ? -9.872 -18.410 3.757 1.00 60.00 70 ASN A N 1
ATOM 554 C CA . ASN A 1 70 ? -8.540 -18.327 4.386 1.00 60.00 70 ASN A CA 1
ATOM 555 C C . ASN A 1 70 ? -7.783 -16.990 4.247 1.00 60.00 70 ASN A C 1
ATOM 557 O O . ASN A 1 70 ? -6.558 -16.987 4.163 1.00 60.00 70 ASN A O 1
ATOM 561 N N . GLN A 1 71 ? -8.481 -15.852 4.267 1.00 69.12 71 GLN A N 1
ATOM 562 C CA . GLN A 1 71 ? -7.840 -14.529 4.134 1.00 69.12 71 GLN A CA 1
ATOM 563 C C . GLN A 1 71 ? -7.710 -13.749 5.446 1.00 69.12 71 GLN A C 1
ATOM 565 O O . GLN A 1 71 ? -7.176 -12.638 5.463 1.00 69.12 71 GLN A O 1
ATOM 570 N N . THR A 1 72 ? -8.179 -14.315 6.561 1.00 77.31 72 THR A N 1
ATOM 571 C CA . THR A 1 72 ? -8.117 -13.664 7.871 1.00 77.31 72 THR A CA 1
ATOM 572 C C . THR A 1 72 ? -6.667 -13.346 8.236 1.00 77.31 72 THR A C 1
ATOM 574 O O . THR A 1 72 ? -5.840 -14.240 8.390 1.00 77.31 72 THR A O 1
ATOM 577 N N . GLY A 1 73 ? -6.358 -12.055 8.368 1.00 84.25 73 GLY A N 1
ATOM 578 C CA . GLY A 1 73 ? -5.023 -11.571 8.724 1.00 84.25 73 GLY A CA 1
ATOM 579 C C . GLY A 1 73 ? -4.039 -11.432 7.558 1.00 84.25 73 GLY A C 1
ATOM 580 O O . GLY A 1 73 ? -2.948 -10.914 7.780 1.00 84.25 73 GLY A O 1
ATOM 581 N N . LEU A 1 74 ? -4.403 -11.812 6.326 1.00 89.94 74 LEU A N 1
ATOM 582 C CA . LEU A 1 74 ? -3.513 -11.700 5.164 1.00 89.94 74 LEU A CA 1
ATOM 583 C C . LEU A 1 74 ? -3.147 -10.241 4.867 1.00 89.94 74 LEU A C 1
ATOM 585 O O . LEU A 1 74 ? -1.968 -9.923 4.743 1.00 89.94 74 LEU A O 1
ATOM 589 N N . VAL A 1 75 ? -4.128 -9.332 4.840 1.00 92.19 75 VAL A N 1
ATOM 590 C CA . VAL A 1 75 ? -3.858 -7.901 4.611 1.00 92.19 75 VAL A CA 1
ATOM 591 C C . VAL A 1 75 ? -2.934 -7.334 5.685 1.00 92.19 75 VAL A C 1
ATOM 593 O O . VAL A 1 75 ? -2.016 -6.592 5.360 1.00 92.19 75 VAL A O 1
ATOM 596 N N . ALA A 1 76 ? -3.133 -7.707 6.953 1.00 92.25 76 ALA A N 1
ATOM 597 C CA . ALA A 1 76 ? -2.269 -7.256 8.042 1.00 92.25 76 ALA A CA 1
ATOM 598 C C . ALA A 1 76 ? -0.820 -7.725 7.843 1.00 92.25 76 ALA A C 1
ATOM 600 O O . ALA A 1 76 ? 0.109 -6.941 8.006 1.00 92.25 76 ALA A O 1
ATOM 601 N N . GLN A 1 77 ? -0.623 -8.986 7.444 1.00 91.94 77 GLN A N 1
ATOM 602 C CA . GLN A 1 77 ? 0.707 -9.528 7.153 1.00 91.94 77 GLN A CA 1
ATOM 603 C C . GLN A 1 77 ? 1.372 -8.816 5.972 1.00 91.94 77 GLN A C 1
ATOM 605 O O . GLN A 1 77 ? 2.560 -8.500 6.043 1.00 91.94 77 GLN A O 1
ATOM 610 N N . LEU A 1 78 ? 0.618 -8.548 4.902 1.00 92.88 78 LEU A N 1
ATOM 611 C CA . LEU A 1 78 ? 1.126 -7.806 3.751 1.00 92.88 78 LEU A CA 1
ATOM 612 C C . LEU A 1 78 ? 1.480 -6.360 4.128 1.00 92.88 78 LEU A C 1
ATOM 614 O O . LEU A 1 78 ? 2.552 -5.891 3.763 1.00 92.88 78 LEU A O 1
ATOM 618 N N . ALA A 1 79 ? 0.635 -5.688 4.916 1.00 92.31 79 ALA A N 1
ATOM 619 C CA . ALA A 1 79 ? 0.874 -4.328 5.391 1.00 92.31 79 ALA A CA 1
ATOM 620 C C . ALA A 1 79 ? 2.148 -4.235 6.243 1.00 92.31 79 ALA A C 1
ATOM 622 O O . ALA A 1 79 ? 2.980 -3.367 6.005 1.00 92.31 79 ALA A O 1
ATOM 623 N N . VAL A 1 80 ? 2.341 -5.153 7.198 1.00 91.31 80 VAL A N 1
ATOM 624 C CA . VAL A 1 80 ? 3.553 -5.184 8.037 1.00 91.31 80 VAL A CA 1
ATOM 625 C C . VAL A 1 80 ? 4.804 -5.335 7.175 1.00 91.31 80 VAL A C 1
ATOM 627 O O . VAL A 1 80 ? 5.743 -4.566 7.335 1.00 91.31 80 VAL A O 1
ATOM 630 N N . ARG A 1 81 ? 4.803 -6.268 6.215 1.00 90.62 81 ARG A N 1
ATOM 631 C CA . ARG A 1 81 ? 5.936 -6.440 5.289 1.00 90.62 81 ARG A CA 1
ATOM 632 C C . ARG A 1 81 ? 6.165 -5.214 4.412 1.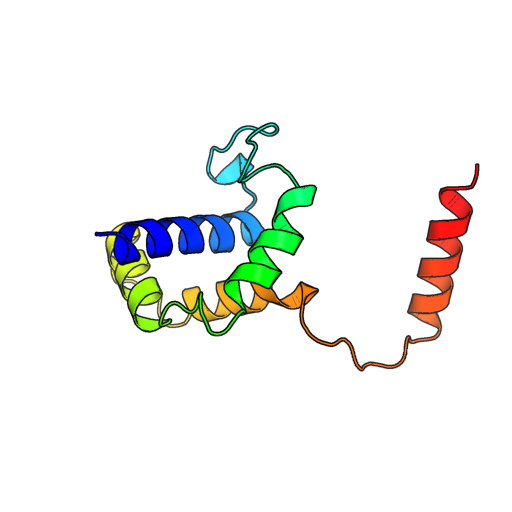00 90.62 81 ARG A C 1
ATOM 634 O O . ARG A 1 81 ? 7.307 -4.867 4.142 1.00 90.62 81 ARG A O 1
ATOM 641 N N . PHE A 1 82 ? 5.089 -4.572 3.964 1.00 90.56 82 PHE A N 1
ATOM 642 C CA . PHE A 1 82 ? 5.168 -3.372 3.143 1.00 90.56 82 PHE A CA 1
ATOM 643 C C . PHE A 1 82 ? 5.778 -2.193 3.907 1.00 90.56 82 PHE A C 1
ATOM 645 O O . PHE A 1 82 ? 6.549 -1.441 3.321 1.00 90.56 82 PHE A O 1
ATOM 652 N N . PHE A 1 83 ? 5.468 -2.029 5.194 1.00 90.44 83 PHE A N 1
ATOM 653 C CA . PHE A 1 83 ? 5.968 -0.917 6.009 1.00 90.44 83 PHE A CA 1
ATOM 654 C C . PHE A 1 83 ? 7.257 -1.220 6.784 1.00 90.44 83 PHE A C 1
ATOM 656 O O . PHE A 1 83 ? 7.825 -0.298 7.360 1.00 90.44 83 PHE A O 1
ATOM 663 N N . ASP A 1 84 ? 7.756 -2.458 6.758 1.00 88.62 84 ASP A N 1
ATOM 664 C CA . ASP A 1 84 ? 9.013 -2.866 7.403 1.00 88.62 84 ASP A CA 1
ATOM 665 C C . ASP A 1 84 ? 10.197 -1.912 7.116 1.00 88.62 84 ASP A C 1
ATOM 667 O O . ASP A 1 84 ? 10.861 -1.502 8.066 1.00 88.62 84 ASP A O 1
ATOM 671 N N . PRO A 1 85 ? 10.406 -1.408 5.877 1.00 86.31 85 PRO A N 1
ATOM 672 C CA . PRO A 1 85 ? 11.490 -0.461 5.594 1.00 86.31 85 PRO A CA 1
ATOM 673 C C . PRO A 1 85 ? 11.367 0.905 6.287 1.00 86.31 85 PRO A C 1
ATOM 675 O O . PRO A 1 85 ? 12.326 1.674 6.284 1.00 86.31 85 PRO A O 1
ATOM 678 N N . LEU A 1 86 ? 10.188 1.247 6.819 1.00 83.94 86 LEU A N 1
ATOM 679 C CA . LEU A 1 86 ? 9.947 2.480 7.575 1.00 83.94 86 LEU A CA 1
ATOM 680 C C . LEU A 1 86 ? 10.036 2.283 9.089 1.00 83.94 86 LEU A C 1
ATOM 682 O O . LEU A 1 86 ? 9.987 3.270 9.826 1.00 83.94 86 LEU A O 1
ATOM 686 N N . MET A 1 87 ? 10.123 1.039 9.563 1.00 80.50 87 MET A N 1
ATOM 687 C CA . MET A 1 87 ? 10.210 0.771 10.990 1.00 80.50 87 MET A CA 1
ATOM 688 C C . MET A 1 87 ? 11.515 1.362 11.533 1.00 80.50 87 MET A C 1
ATOM 690 O O . MET A 1 87 ? 12.579 1.092 10.968 1.00 80.50 87 MET A O 1
ATOM 694 N N . PRO A 1 88 ? 11.471 2.155 12.623 1.00 70.88 88 PRO A N 1
ATOM 695 C CA . PRO A 1 88 ? 12.680 2.627 13.276 1.00 70.88 88 PRO A CA 1
ATOM 696 C C . PRO A 1 88 ? 13.501 1.413 13.704 1.00 70.88 88 PRO A C 1
ATOM 698 O O . PRO A 1 88 ? 13.117 0.665 14.603 1.00 70.88 88 PRO A O 1
ATOM 701 N N . THR A 1 89 ? 14.612 1.174 13.015 1.00 65.19 89 THR A N 1
ATOM 702 C CA . THR A 1 89 ? 15.571 0.134 13.373 1.00 65.19 89 THR A CA 1
ATOM 703 C C . THR A 1 89 ? 16.418 0.672 14.524 1.00 65.19 89 THR A C 1
ATOM 705 O O . THR A 1 89 ? 17.590 0.979 14.359 1.00 65.19 89 THR A O 1
ATOM 708 N N . ASP A 1 90 ? 15.823 0.834 15.707 1.00 56.91 90 ASP A N 1
ATOM 709 C CA . ASP A 1 90 ? 16.559 1.219 16.922 1.00 56.91 90 ASP A CA 1
ATOM 710 C C . ASP A 1 90 ? 17.466 0.077 17.437 1.00 56.91 90 ASP A C 1
ATOM 712 O O . ASP A 1 90 ? 18.014 0.153 18.538 1.00 56.91 90 ASP A O 1
ATOM 716 N N . GLU A 1 91 ? 17.668 -0.992 16.653 1.00 61.62 91 GLU A N 1
ATOM 717 C CA . GLU A 1 91 ? 18.734 -1.946 16.926 1.00 61.62 91 GLU A CA 1
ATOM 718 C C . GLU A 1 91 ? 20.091 -1.277 16.658 1.00 61.62 91 GLU A C 1
ATOM 720 O O . GLU A 1 91 ? 20.381 -0.882 15.524 1.00 61.62 91 GLU A O 1
ATOM 725 N N . PRO A 1 92 ? 20.960 -1.143 17.680 1.00 59.38 92 PRO A N 1
ATOM 726 C CA . PRO A 1 92 ? 22.312 -0.667 17.456 1.00 59.38 92 PRO A CA 1
ATOM 727 C C . PRO A 1 92 ? 22.982 -1.600 16.450 1.00 59.38 92 PRO A C 1
ATOM 729 O O . PRO A 1 92 ? 23.038 -2.810 16.675 1.00 59.38 92 PRO A O 1
ATOM 732 N N . LEU A 1 93 ? 23.483 -1.022 15.351 1.00 58.62 93 LEU A N 1
ATOM 733 C CA . LEU A 1 93 ? 24.179 -1.738 14.284 1.00 58.62 93 LEU A CA 1
ATOM 734 C C . LEU A 1 93 ? 25.106 -2.796 14.881 1.00 58.62 93 LEU A C 1
ATOM 736 O O . LEU A 1 93 ? 26.075 -2.476 15.580 1.00 58.62 93 LEU A O 1
ATOM 740 N N . THR A 1 94 ? 24.817 -4.067 14.608 1.00 65.31 94 THR A N 1
ATOM 741 C CA . THR A 1 94 ? 25.729 -5.122 15.025 1.00 65.31 94 THR A CA 1
ATOM 742 C C . THR A 1 94 ? 27.033 -4.963 14.238 1.00 65.31 94 THR A C 1
ATOM 744 O O . THR A 1 94 ? 27.046 -4.499 13.095 1.00 65.31 94 THR A O 1
ATOM 747 N N . LYS A 1 95 ? 28.170 -5.352 14.827 1.00 59.59 95 LYS A N 1
ATOM 748 C CA . LYS A 1 95 ? 29.491 -5.277 14.160 1.00 59.59 95 LYS A CA 1
ATOM 749 C C . LYS A 1 95 ? 29.503 -5.992 12.795 1.00 59.59 95 LYS A C 1
ATOM 751 O O . LYS A 1 95 ? 30.281 -5.659 11.901 1.00 59.59 95 LYS A O 1
ATOM 756 N N . THR A 1 96 ? 28.618 -6.972 12.624 1.00 63.62 96 THR A N 1
ATOM 757 C CA . THR A 1 96 ? 28.406 -7.701 11.373 1.00 63.62 96 THR A CA 1
ATOM 758 C C . THR A 1 96 ? 27.758 -6.836 10.292 1.00 63.62 96 THR A C 1
ATOM 760 O O . THR A 1 96 ? 28.129 -6.955 9.129 1.00 63.62 96 THR A O 1
ATOM 763 N N . ASP A 1 97 ? 26.851 -5.933 10.650 1.00 65.75 97 ASP A N 1
ATOM 764 C CA . ASP A 1 97 ? 26.178 -5.054 9.689 1.00 65.75 97 ASP A CA 1
ATOM 765 C C . ASP A 1 97 ? 27.041 -3.840 9.333 1.00 65.75 97 ASP A C 1
ATOM 767 O O . ASP A 1 97 ? 27.076 -3.441 8.171 1.00 65.75 97 ASP A O 1
ATOM 771 N N . GLN A 1 98 ? 27.850 -3.344 10.280 1.00 66.62 98 GLN A N 1
ATOM 772 C CA . GLN A 1 98 ? 28.889 -2.342 9.997 1.00 66.62 98 GLN A CA 1
ATOM 773 C C . GLN A 1 98 ? 29.897 -2.849 8.962 1.00 66.62 98 GLN A C 1
ATOM 775 O O . GLN A 1 98 ? 30.111 -2.200 7.942 1.00 66.62 98 GLN A O 1
ATOM 780 N N . SER A 1 99 ? 30.449 -4.050 9.161 1.00 63.50 99 SER A N 1
ATOM 781 C CA . SER A 1 99 ? 31.405 -4.628 8.206 1.00 63.50 99 SER A CA 1
ATOM 782 C C . SER A 1 99 ? 30.790 -4.916 6.830 1.00 63.50 99 SER A C 1
ATOM 784 O O . SER A 1 99 ? 31.475 -4.809 5.814 1.00 63.50 99 SER A O 1
ATOM 786 N N . LYS A 1 100 ? 29.498 -5.257 6.743 1.00 67.56 100 LYS A N 1
ATOM 787 C CA . LYS A 1 100 ? 28.801 -5.429 5.453 1.00 67.56 100 LYS A CA 1
ATOM 788 C C . LYS A 1 100 ? 28.550 -4.100 4.743 1.00 67.56 100 LYS A C 1
ATOM 790 O O . LYS A 1 100 ? 28.679 -4.044 3.519 1.00 67.56 100 LYS A O 1
ATOM 795 N N . LEU A 1 101 ? 28.213 -3.051 5.491 1.00 64.56 101 LEU A N 1
ATOM 796 C CA . LEU A 1 101 ? 28.011 -1.705 4.960 1.00 64.56 101 LEU A CA 1
ATOM 797 C C . LEU A 1 101 ? 29.331 -1.109 4.453 1.00 64.56 101 LEU A C 1
ATOM 799 O O . LEU A 1 101 ? 29.386 -0.631 3.324 1.00 64.56 101 LEU A O 1
ATOM 803 N N . GLU A 1 102 ? 30.412 -1.239 5.226 1.00 65.62 102 GLU A N 1
ATOM 804 C CA . GLU A 1 102 ? 31.765 -0.830 4.820 1.00 65.62 102 GLU A CA 1
ATOM 805 C C . GLU A 1 102 ? 32.229 -1.568 3.558 1.00 65.62 102 GLU A C 1
ATOM 807 O O . GLU A 1 102 ? 32.729 -0.949 2.620 1.00 65.62 102 GLU A O 1
ATOM 812 N N . ASN A 1 103 ? 31.989 -2.880 3.478 1.00 60.91 103 ASN A N 1
ATOM 813 C CA . ASN A 1 103 ? 32.321 -3.667 2.289 1.00 60.91 103 ASN A CA 1
ATOM 814 C C . ASN A 1 103 ? 31.455 -3.324 1.067 1.00 60.91 103 ASN A C 1
ATOM 816 O O . ASN A 1 103 ? 31.905 -3.503 -0.063 1.00 60.91 103 ASN A O 1
ATOM 820 N N . SER A 1 104 ? 30.222 -2.853 1.267 1.00 65.88 104 SER A N 1
ATOM 821 C CA . SER A 1 104 ? 29.345 -2.434 0.166 1.00 65.88 104 SER A CA 1
ATOM 822 C C . SER A 1 104 ? 29.764 -1.068 -0.377 1.00 65.88 104 SER A C 1
ATOM 824 O O . SER A 1 104 ? 29.914 -0.920 -1.584 1.00 65.88 104 SER A O 1
ATOM 826 N N . LEU A 1 105 ? 30.087 -0.118 0.504 1.00 67.94 105 LEU A N 1
ATOM 827 C CA . LEU A 1 105 ? 30.600 1.203 0.123 1.00 67.94 105 LEU A CA 1
ATOM 828 C C . LEU A 1 105 ? 31.982 1.117 -0.546 1.00 67.94 105 LEU A C 1
ATOM 830 O O . LEU A 1 105 ? 32.258 1.842 -1.496 1.00 67.94 105 LEU A O 1
ATOM 834 N N . ALA A 1 106 ? 32.837 0.185 -0.112 1.00 58.94 106 ALA A N 1
ATOM 835 C CA . ALA A 1 106 ? 34.134 -0.063 -0.747 1.00 58.94 106 ALA A CA 1
ATOM 836 C C . ALA A 1 106 ? 34.020 -0.659 -2.163 1.00 58.94 106 ALA A C 1
ATOM 838 O O . ALA A 1 106 ? 34.936 -0.505 -2.969 1.00 58.94 106 ALA A O 1
ATOM 839 N N . ARG A 1 107 ? 32.911 -1.340 -2.479 1.00 55.03 107 ARG A N 1
ATOM 840 C CA . ARG A 1 107 ? 32.652 -1.931 -3.803 1.00 55.03 107 ARG A CA 1
ATOM 841 C C . ARG A 1 107 ? 32.090 -0.941 -4.817 1.00 55.03 107 ARG A C 1
ATOM 843 O O . ARG A 1 107 ? 32.211 -1.192 -6.006 1.00 55.03 107 ARG A O 1
ATOM 850 N N . GLU A 1 108 ? 31.502 0.159 -4.360 1.00 55.62 108 GLU A N 1
ATOM 851 C CA . GLU A 1 108 ? 30.990 1.232 -5.223 1.00 55.62 108 GLU A CA 1
ATOM 852 C C . GLU A 1 108 ? 32.063 2.281 -5.570 1.00 55.62 108 GLU A C 1
ATOM 854 O O . GLU A 1 108 ? 31.838 3.141 -6.417 1.00 55.62 108 GLU A O 1
ATOM 859 N N . ALA A 1 109 ? 33.239 2.204 -4.938 1.00 50.16 109 ALA A N 1
ATOM 860 C CA . ALA A 1 109 ? 34.349 3.138 -5.124 1.00 50.16 109 ALA A CA 1
ATOM 861 C C . ALA A 1 109 ? 35.397 2.698 -6.176 1.00 50.16 109 ALA A C 1
ATOM 863 O O . ALA A 1 109 ? 36.437 3.350 -6.284 1.00 50.16 109 ALA A O 1
ATOM 864 N N . PHE A 1 110 ? 35.142 1.628 -6.943 1.00 42.16 110 PHE A N 1
ATOM 865 C CA . PHE A 1 110 ? 36.016 1.125 -8.016 1.00 42.16 110 PHE A CA 1
ATOM 866 C C . PHE A 1 110 ? 35.250 0.827 -9.306 1.00 42.16 110 PHE A C 1
ATOM 868 O O . PHE A 1 110 ? 34.209 0.139 -9.229 1.00 42.16 110 PHE A O 1
#

Radius of gyration: 17.15 Å; chains: 1; bounding box: 52×31×34 Å